Protein AF-A0A1Q3ATW7-F1 (afdb_monomer)

Nearest PDB structures (foldseek):
  4h6a-assembly2_E  TM=8.024E-01  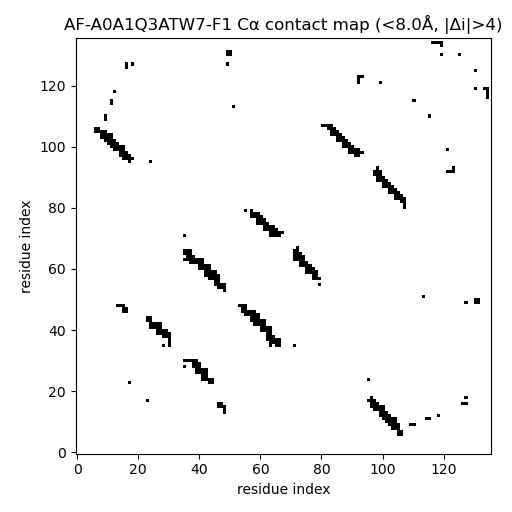e=2.392E-08  Physcomitrium patens
  4h69-assembly1_A  TM=7.854E-01  e=1.821E-08  Physcomitrium patens
  4h69-assembly2_F  TM=7.852E-01  e=3.905E-08  Physcomitrium patens
  4h69-assembly2_C  TM=7.611E-01  e=6.733E-08  Physcomitrium patens
  4h6a-assembly2_F  TM=7.619E-01  e=8.841E-08  Physcomitrium patens

Radius of gyration: 17.19 Å; Cα contacts (8 Å, |Δi|>4): 233; chains: 1; bounding box: 39×34×57 Å

InterPro domains:
  IPR009410 Allene oxide cyclase [PF06351] (6-83)
  IPR009410 Allene oxide cyclase [PTHR31843] (5-81)
  IPR034871 Allene oxide cyclase superfamily [SSF141493] (8-127)
  IPR044859 Allene oxide cyclase/Dirigent protein [G3DSA:2.40.480.10] (2-80)
  IPR044859 Allene oxide cyclase/Dirigent protein [G3DSA:2.40.480.10] (81-131)

Mean predicted aligned error: 8.63 Å

Sequence (136 aa):
CGAVKTAKVQELCVYELNERDRGSPEILKLSQKPQNSLEDVVPQQPLHRRPAKAVAHNAGLCVLIQHVPNGDRYEAIYSFFEGVYGQVKLQQIVFPFKLFYKFHLNGIKDLPAELLGKPVTPSLTVDVKNYFSIIH

Organism: Cephalotus follicularis (NCBI:txid3775)

Secondary structure (DSSP, 8-state):
----PPPPPEEEEEEEE--S-S--S--B-TT--SS--TT-EEEEPP----SSS------EEEEEEEEETTEEEEEEE---STT-EEEEEEEEEETTTEEEEEEEEESSPPPPGGG-SPPPPP-TT--TTTHHHHH-

Solvent-accessible surface area (backbone atoms only — not comparable to full-atom values): 8605 Å² total; per-residue (Å²): 135,82,81,78,74,79,74,67,73,43,77,41,71,46,58,40,71,61,86,65,85,77,73,55,86,40,76,46,68,69,58,75,53,96,58,77,40,53,67,20,34,32,64,38,72,54,46,61,52,80,71,76,89,55,78,50,78,27,60,28,44,32,38,34,63,39,62,50,95,95,48,73,44,66,49,74,50,74,63,91,64,82,72,54,45,78,54,70,48,78,44,78,74,39,87,96,40,30,38,39,38,43,34,43,38,26,73,58,78,85,74,61,71,76,65,64,61,81,75,81,78,91,55,87,84,67,44,88,83,53,48,64,70,72,75,105

Structure (mmCIF, N/CA/C/O backbone):
data_AF-A0A1Q3ATW7-F1
#
_entry.id   AF-A0A1Q3ATW7-F1
#
loop_
_atom_site.group_PDB
_atom_site.id
_atom_site.type_symbol
_atom_site.label_atom_id
_atom_site.label_alt_id
_atom_site.label_comp_id
_atom_site.label_asym_id
_atom_site.label_entity_id
_atom_site.label_seq_id
_atom_site.pdbx_PDB_ins_code
_atom_site.Cartn_x
_atom_site.Cartn_y
_atom_site.Cartn_z
_atom_site.occupancy
_atom_site.B_iso_or_equiv
_atom_site.auth_seq_id
_atom_site.auth_comp_id
_atom_site.auth_asym_id
_atom_site.auth_atom_id
_atom_site.pdbx_PDB_model_num
ATOM 1 N N . CYS A 1 1 ? -5.334 9.538 38.918 1.00 38.88 1 CYS A N 1
ATOM 2 C CA . CYS A 1 1 ? -4.566 9.013 37.771 1.00 38.88 1 CYS A CA 1
ATOM 3 C C . CYS A 1 1 ? -5.474 8.051 37.009 1.00 38.88 1 CYS A C 1
ATOM 5 O O . CYS A 1 1 ? -5.775 6.992 37.543 1.00 38.88 1 CYS A O 1
ATOM 7 N N . GLY A 1 2 ? -6.037 8.456 35.866 1.00 45.81 2 GLY A N 1
ATOM 8 C CA . GLY A 1 2 ? -6.924 7.591 35.079 1.00 45.81 2 GLY A CA 1
ATOM 9 C C . GLY A 1 2 ? -6.105 6.551 34.320 1.00 45.81 2 GLY A C 1
ATOM 10 O O . GLY A 1 2 ? -5.098 6.906 33.713 1.00 45.81 2 GLY A O 1
ATOM 11 N N . ALA A 1 3 ? -6.501 5.280 34.378 1.00 52.16 3 ALA A N 1
ATOM 12 C CA . ALA A 1 3 ? -5.852 4.222 33.614 1.00 52.16 3 ALA A CA 1
ATOM 13 C C . ALA A 1 3 ? -5.885 4.573 32.118 1.00 52.16 3 ALA A C 1
ATOM 15 O O . ALA A 1 3 ? -6.960 4.754 31.541 1.00 52.16 3 ALA A O 1
ATOM 16 N N . VAL A 1 4 ? -4.712 4.674 31.491 1.00 56.50 4 VAL A N 1
ATOM 17 C CA . VAL A 1 4 ? -4.603 4.763 30.034 1.00 56.50 4 VAL A CA 1
ATOM 18 C C . VAL A 1 4 ? -5.106 3.431 29.491 1.00 56.50 4 VAL A C 1
ATOM 20 O O . VAL A 1 4 ? -4.440 2.407 29.637 1.00 56.50 4 VAL A O 1
ATOM 23 N N . LYS A 1 5 ? -6.314 3.422 28.916 1.00 57.66 5 LYS A N 1
ATOM 24 C CA . LYS A 1 5 ? -6.803 2.272 28.151 1.00 57.66 5 LYS A CA 1
ATOM 25 C C . LYS A 1 5 ? -5.766 1.993 27.067 1.00 57.66 5 LYS A C 1
ATOM 27 O O . LYS A 1 5 ? -5.542 2.839 26.203 1.00 57.66 5 LYS A O 1
ATOM 32 N N . THR A 1 6 ? -5.131 0.828 27.120 1.00 58.69 6 THR A N 1
ATOM 33 C CA . THR A 1 6 ? -4.316 0.331 26.014 1.00 58.69 6 THR A CA 1
ATOM 34 C C . THR A 1 6 ? -5.192 0.314 24.766 1.00 58.69 6 THR A C 1
ATOM 36 O O . THR A 1 6 ? -6.263 -0.296 24.749 1.00 58.69 6 THR A O 1
ATOM 39 N N . ALA A 1 7 ? -4.787 1.074 23.748 1.00 69.31 7 ALA A N 1
ATOM 40 C CA . ALA A 1 7 ? -5.529 1.155 22.501 1.00 69.31 7 ALA A CA 1
ATOM 41 C C . ALA A 1 7 ? -5.587 -0.243 21.867 1.00 69.31 7 ALA A C 1
ATOM 43 O O . ALA A 1 7 ? -4.566 -0.917 21.729 1.00 69.31 7 ALA A O 1
ATOM 44 N N . LYS A 1 8 ? -6.795 -0.698 21.523 1.00 85.94 8 LYS A N 1
ATOM 45 C CA . LYS A 1 8 ? -7.009 -1.969 20.827 1.00 85.94 8 LYS A CA 1
ATOM 46 C C . LYS A 1 8 ? -6.416 -1.849 19.422 1.00 85.94 8 LYS A C 1
ATOM 48 O O . LYS A 1 8 ? -6.905 -1.053 18.623 1.00 85.94 8 LYS A O 1
ATOM 53 N N . VAL A 1 9 ? -5.394 -2.650 19.132 1.00 92.62 9 VAL A N 1
ATOM 54 C CA . VAL A 1 9 ? -4.852 -2.795 17.777 1.00 92.62 9 VAL A CA 1
ATOM 55 C C . VAL A 1 9 ? -5.785 -3.706 16.982 1.00 92.62 9 VAL A C 1
ATOM 57 O O . VAL A 1 9 ? -6.140 -4.789 17.447 1.00 92.62 9 VAL A O 1
ATOM 60 N N . GLN A 1 10 ? -6.177 -3.278 15.786 1.00 92.00 10 GLN A N 1
ATOM 61 C CA . GLN A 1 10 ? -6.990 -4.063 14.859 1.00 92.00 10 GLN A CA 1
ATOM 62 C C . GLN A 1 10 ? -6.198 -4.365 13.588 1.00 92.00 10 GLN A C 1
ATOM 64 O O . GLN A 1 10 ? -5.569 -3.471 13.022 1.00 92.00 10 GLN A O 1
ATOM 69 N N . GLU A 1 11 ? -6.228 -5.614 13.127 1.00 90.94 11 GLU A N 1
ATOM 70 C CA . GLU A 1 11 ? -5.540 -6.012 11.899 1.00 90.94 11 GLU A CA 1
ATOM 71 C C . GLU A 1 11 ? -6.463 -5.943 10.681 1.00 90.94 11 GLU A C 1
ATOM 73 O O . GLU A 1 11 ? -7.601 -6.408 10.714 1.00 90.94 11 GLU A O 1
ATOM 78 N N . LEU A 1 12 ? -5.941 -5.402 9.579 1.00 87.75 12 LEU A N 1
ATOM 79 C CA . LEU A 1 12 ? -6.627 -5.347 8.293 1.00 87.75 12 LEU A CA 1
ATOM 80 C C . LEU A 1 12 ? -5.695 -5.852 7.193 1.00 87.75 12 LEU A C 1
ATOM 82 O O . LEU A 1 12 ? -4.634 -5.273 6.967 1.00 87.75 12 LEU A O 1
ATOM 86 N N . CYS A 1 13 ? -6.095 -6.909 6.488 1.00 86.75 13 CYS A N 1
ATOM 87 C CA . CYS A 1 13 ? -5.341 -7.427 5.347 1.00 86.75 13 CYS A CA 1
ATOM 88 C C . CYS A 1 13 ? -5.999 -7.017 4.027 1.00 86.75 13 CYS A C 1
ATOM 90 O O . CYS A 1 13 ? -7.221 -7.136 3.868 1.00 86.75 13 CYS A O 1
ATOM 92 N N . VAL A 1 14 ? -5.194 -6.529 3.084 1.00 83.25 14 VAL A N 1
ATOM 93 C CA . VAL A 1 14 ? -5.665 -6.033 1.786 1.00 83.25 14 VAL A CA 1
ATOM 94 C C . VAL A 1 14 ? -4.719 -6.470 0.678 1.00 83.25 14 VAL A C 1
ATOM 96 O O . VAL A 1 14 ? -3.506 -6.333 0.809 1.00 83.25 14 VAL A O 1
ATOM 99 N N . TYR A 1 15 ? -5.280 -6.957 -0.425 1.00 81.75 15 TYR A N 1
ATOM 100 C CA . TYR A 1 15 ? -4.547 -7.128 -1.673 1.00 81.75 15 TYR A CA 1
ATOM 101 C C . TYR A 1 15 ? -4.766 -5.921 -2.575 1.00 81.75 15 TYR A C 1
ATOM 103 O O . TYR A 1 15 ? -5.898 -5.470 -2.751 1.00 81.75 15 TYR A O 1
ATOM 111 N N . GLU A 1 16 ? -3.683 -5.446 -3.173 1.00 79.81 16 GLU A N 1
ATOM 112 C CA . GLU A 1 16 ? -3.713 -4.562 -4.327 1.00 79.81 16 GLU A CA 1
ATOM 113 C C . GLU A 1 16 ? -3.361 -5.385 -5.555 1.00 79.81 16 GLU A C 1
ATOM 115 O O . GLU A 1 16 ? -2.250 -5.908 -5.677 1.00 79.81 16 GLU A O 1
ATOM 120 N N . LEU A 1 17 ? -4.344 -5.541 -6.434 1.00 79.31 17 LEU A N 1
ATOM 121 C CA . LEU A 1 17 ? -4.218 -6.300 -7.665 1.00 79.31 17 LEU A CA 1
ATOM 122 C C . LEU A 1 17 ? -4.489 -5.350 -8.824 1.00 79.31 17 LEU A C 1
ATOM 124 O O . LEU A 1 17 ? -5.606 -4.864 -8.993 1.00 79.31 17 LEU A O 1
ATOM 128 N N . ASN A 1 18 ? -3.452 -5.080 -9.604 1.00 76.94 18 ASN A N 1
ATOM 129 C CA . ASN A 1 18 ? -3.542 -4.253 -10.791 1.00 76.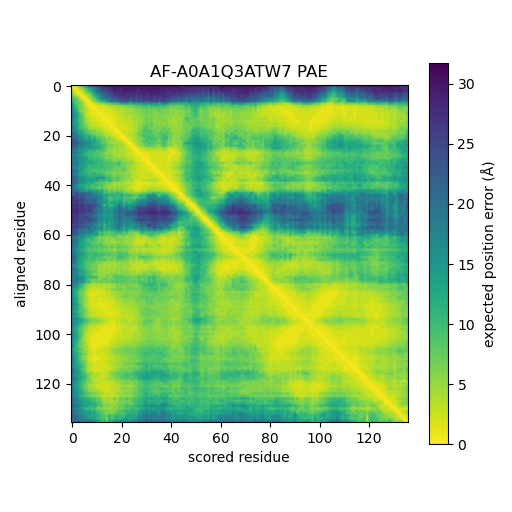94 18 ASN A CA 1
ATOM 130 C C . ASN A 1 18 ? -3.796 -5.141 -12.019 1.00 76.94 18 ASN A C 1
ATOM 132 O O . ASN A 1 18 ? -2.921 -5.898 -12.446 1.00 76.94 18 ASN A O 1
ATOM 136 N N . GLU A 1 19 ? -5.000 -5.033 -12.587 1.00 76.75 19 GLU A N 1
ATOM 137 C CA . GLU A 1 19 ? -5.451 -5.796 -13.762 1.00 76.75 19 GLU A CA 1
ATOM 138 C C . GLU A 1 19 ? -4.991 -5.188 -15.101 1.00 76.75 19 GLU A C 1
ATOM 140 O O . GLU A 1 19 ? -5.282 -5.745 -16.157 1.00 76.75 19 GLU A O 1
ATOM 145 N N . ARG A 1 20 ? -4.230 -4.083 -15.070 1.00 77.81 20 ARG A N 1
ATOM 146 C CA . ARG A 1 20 ? -3.725 -3.332 -16.239 1.00 77.81 20 ARG A CA 1
ATOM 147 C C . ARG A 1 20 ? -4.816 -2.769 -17.152 1.00 77.81 20 ARG A C 1
ATOM 149 O O . ARG A 1 20 ? -4.545 -2.388 -18.285 1.00 77.81 20 ARG A O 1
ATOM 156 N N . ASP A 1 21 ? -6.036 -2.674 -16.651 1.00 76.06 21 ASP A N 1
ATOM 157 C CA . ASP A 1 21 ? -7.221 -2.204 -17.368 1.00 76.06 21 ASP A CA 1
ATOM 158 C C . ASP A 1 21 ? -7.502 -0.704 -17.158 1.00 76.06 21 ASP A C 1
ATOM 160 O O . ASP A 1 21 ? -8.468 -0.169 -17.693 1.00 76.06 21 ASP A O 1
ATOM 164 N N . ARG A 1 22 ? -6.648 -0.015 -16.386 1.00 69.44 22 ARG A N 1
ATOM 165 C CA . ARG A 1 22 ? -6.858 1.372 -15.917 1.00 69.44 22 ARG A CA 1
ATOM 166 C C . ARG A 1 22 ? -5.717 2.338 -16.233 1.00 69.44 22 ARG A C 1
ATOM 168 O O . ARG A 1 22 ? -5.670 3.421 -15.664 1.00 69.44 22 ARG A O 1
ATOM 175 N N . GLY A 1 23 ? -4.759 1.935 -17.069 1.00 68.56 23 GLY A N 1
ATOM 176 C CA . GLY A 1 23 ? -3.606 2.781 -17.411 1.00 68.56 23 GLY A CA 1
ATOM 177 C C . GLY A 1 23 ? -2.635 3.043 -16.249 1.00 68.56 23 GLY A C 1
ATOM 178 O O . GLY A 1 23 ? -1.956 4.057 -16.245 1.00 68.56 23 GLY A O 1
ATOM 179 N N . SER A 1 24 ? -2.563 2.149 -15.255 1.00 69.94 24 SER A N 1
ATOM 180 C CA . SER A 1 24 ? -1.694 2.273 -14.074 1.00 69.94 24 SER A CA 1
ATOM 181 C C . SER A 1 24 ? -0.741 1.074 -13.946 1.00 69.94 24 SER A C 1
ATOM 183 O O . SER A 1 24 ? -1.115 -0.026 -14.367 1.00 69.94 24 SER A O 1
ATOM 185 N N . PRO A 1 25 ? 0.451 1.220 -13.331 1.00 71.62 25 PRO A N 1
ATOM 186 C CA . PRO A 1 25 ? 1.040 2.477 -12.864 1.00 71.62 25 PRO A CA 1
ATOM 187 C C . PRO A 1 25 ? 1.426 3.379 -14.036 1.00 71.62 25 PRO A C 1
ATOM 189 O O . PRO A 1 25 ? 1.972 2.911 -15.031 1.00 71.62 25 PRO A O 1
ATOM 192 N N . GLU A 1 26 ? 1.155 4.672 -13.895 1.00 77.19 26 GLU A N 1
ATOM 193 C CA . GLU A 1 26 ? 1.641 5.694 -14.816 1.00 77.19 26 GLU A CA 1
ATOM 194 C C . GLU A 1 26 ? 2.770 6.445 -14.114 1.00 77.19 26 GLU A C 1
ATOM 196 O O . GLU A 1 26 ? 2.570 6.998 -13.033 1.00 77.19 26 GLU A O 1
ATOM 201 N N . ILE A 1 27 ? 3.973 6.417 -14.687 1.00 81.75 27 ILE A N 1
ATOM 202 C CA . ILE A 1 27 ? 5.089 7.213 -14.177 1.00 81.75 27 ILE A CA 1
ATOM 203 C C . ILE A 1 27 ? 5.068 8.546 -14.913 1.00 81.75 27 ILE A C 1
ATOM 205 O O . ILE A 1 27 ? 5.389 8.618 -16.099 1.00 81.75 27 ILE A O 1
ATOM 209 N N . LEU A 1 28 ? 4.734 9.608 -14.191 1.00 84.88 28 LEU A N 1
ATOM 210 C CA . LEU A 1 28 ? 4.883 10.974 -14.663 1.00 84.88 28 LEU A CA 1
ATOM 211 C C . LEU A 1 28 ? 6.366 11.353 -14.554 1.00 84.88 28 LEU A C 1
ATOM 213 O O . LEU A 1 28 ? 6.884 11.595 -13.461 1.00 84.88 28 LEU A O 1
ATOM 217 N N . LYS A 1 29 ? 7.061 11.368 -15.698 1.00 89.88 29 LYS A N 1
ATOM 218 C CA . LYS A 1 29 ? 8.499 11.670 -15.818 1.00 89.88 29 LYS A CA 1
ATOM 219 C C . LYS A 1 29 ? 8.778 13.174 -15.734 1.00 89.88 29 LYS A C 1
ATOM 221 O O . LYS A 1 29 ? 9.220 13.789 -16.704 1.00 89.88 29 LYS A O 1
ATOM 226 N N . LEU A 1 30 ? 8.506 13.771 -14.576 1.00 89.25 30 LEU A N 1
ATOM 227 C CA . LEU A 1 30 ? 8.681 15.210 -14.359 1.00 89.25 30 LEU A CA 1
ATOM 228 C C . LEU A 1 30 ? 10.156 15.628 -14.367 1.00 89.25 30 LEU A C 1
ATOM 230 O O . LEU A 1 30 ? 10.466 16.731 -14.808 1.00 89.25 30 LEU A O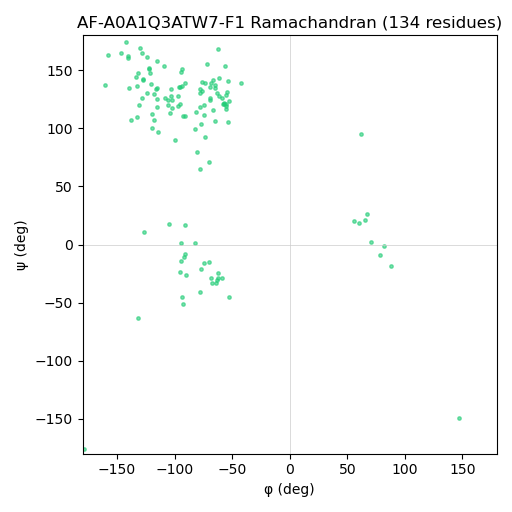 1
ATOM 234 N N . SER A 1 31 ? 11.067 14.729 -13.980 1.00 88.56 31 SER A N 1
ATOM 235 C CA . SER A 1 31 ? 12.509 15.002 -13.976 1.00 88.56 31 SER A CA 1
ATOM 236 C C . SER A 1 31 ? 13.128 15.123 -15.373 1.00 88.56 31 SER A C 1
ATOM 238 O O . SER A 1 31 ? 14.269 15.564 -15.503 1.00 88.56 31 SER A O 1
ATOM 240 N N . GLN A 1 32 ? 12.411 14.683 -16.419 1.00 87.81 32 GLN A N 1
ATOM 241 C CA . GLN A 1 32 ? 12.869 14.639 -17.817 1.00 87.81 32 GLN A CA 1
ATOM 242 C C . GLN A 1 32 ? 14.177 13.853 -18.031 1.00 87.81 32 GLN A C 1
ATOM 244 O O . GLN A 1 32 ? 14.858 14.013 -19.045 1.00 87.81 32 GLN A O 1
ATOM 249 N N . LYS A 1 33 ? 14.536 12.969 -17.091 1.00 88.62 33 LYS A N 1
ATOM 250 C CA . LYS A 1 33 ? 15.718 12.108 -17.193 1.00 88.62 33 LYS A CA 1
ATOM 251 C C . LYS A 1 33 ? 15.370 10.737 -17.777 1.00 88.62 33 LYS A C 1
ATOM 253 O O . LYS A 1 33 ? 14.283 10.213 -17.516 1.00 88.62 33 LYS A O 1
ATOM 258 N N . PRO A 1 34 ? 16.310 10.108 -18.512 1.00 86.25 34 PRO A N 1
ATOM 259 C CA . PRO A 1 34 ? 16.110 8.766 -19.059 1.00 86.25 34 PRO A CA 1
ATOM 260 C C . PRO A 1 34 ? 15.961 7.714 -17.953 1.00 86.25 34 PRO A C 1
ATOM 262 O O . PRO A 1 34 ? 15.194 6.767 -18.096 1.00 86.25 34 PRO A O 1
ATOM 265 N N . GLN A 1 35 ? 16.652 7.904 -16.828 1.00 86.44 35 GLN A N 1
ATOM 266 C CA . GLN A 1 35 ? 16.488 7.090 -15.630 1.00 86.44 35 GLN A CA 1
ATOM 267 C C . GLN A 1 35 ? 15.486 7.736 -14.673 1.00 86.44 35 GLN A C 1
ATOM 269 O O . GLN A 1 35 ? 15.320 8.955 -14.649 1.00 86.44 35 GLN A O 1
ATOM 274 N N . ASN A 1 36 ? 14.810 6.903 -13.890 1.00 86.69 36 ASN A N 1
ATOM 275 C CA . ASN A 1 36 ? 13.981 7.327 -12.770 1.00 86.69 36 ASN A CA 1
ATOM 276 C C . ASN A 1 36 ? 14.798 8.178 -11.793 1.00 86.69 36 ASN A C 1
ATOM 278 O O . ASN A 1 36 ? 15.908 7.807 -11.411 1.00 86.69 36 ASN A O 1
ATOM 282 N N . SER A 1 37 ? 14.282 9.353 -11.434 1.00 88.25 37 SER A N 1
ATOM 283 C CA . SER A 1 37 ? 14.961 10.235 -10.487 1.00 88.25 37 SER A CA 1
ATOM 284 C C . SER A 1 37 ? 13.990 11.032 -9.622 1.00 88.25 37 SER A C 1
ATOM 286 O O . SER A 1 37 ? 12.799 11.098 -9.922 1.00 88.25 37 SER A O 1
ATOM 288 N N . LEU A 1 38 ? 14.509 11.608 -8.532 1.00 87.56 38 LEU A N 1
ATOM 289 C CA . LEU A 1 38 ? 13.764 12.526 -7.668 1.00 87.56 38 LEU A CA 1
ATOM 290 C C . LEU A 1 38 ? 12.936 13.498 -8.523 1.00 87.56 38 LEU A C 1
ATOM 292 O O . LEU A 1 38 ? 13.444 13.974 -9.536 1.00 87.56 38 LEU A O 1
ATOM 296 N N . GLU A 1 39 ? 11.702 13.767 -8.089 1.00 82.38 39 GLU A N 1
ATOM 297 C CA . GLU A 1 39 ? 10.648 14.535 -8.786 1.00 82.38 39 GLU A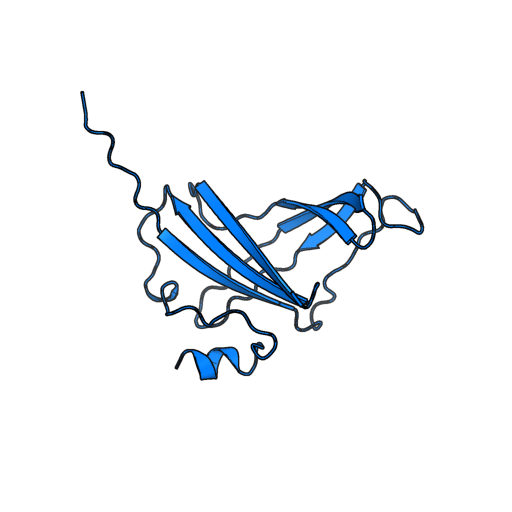 CA 1
ATOM 298 C C . GLU A 1 39 ? 9.743 13.719 -9.716 1.00 82.38 39 GLU A C 1
ATOM 300 O O . GLU A 1 39 ? 8.638 14.174 -9.994 1.00 82.38 39 GLU A O 1
ATOM 305 N N . ASP A 1 40 ? 10.124 12.516 -10.157 1.00 87.94 40 ASP A N 1
ATOM 306 C CA . ASP A 1 40 ? 9.171 11.650 -10.860 1.00 87.94 40 ASP A CA 1
ATOM 307 C C . ASP A 1 40 ? 8.055 11.195 -9.901 1.00 87.94 40 ASP A C 1
ATOM 309 O O . ASP A 1 40 ? 8.285 10.891 -8.724 1.00 87.94 40 ASP A O 1
ATOM 313 N N . VAL A 1 41 ? 6.826 11.131 -10.410 1.00 84.25 41 VAL A N 1
ATOM 314 C CA . VAL A 1 41 ? 5.632 10.867 -9.598 1.00 84.25 41 VAL A CA 1
ATOM 315 C C . VAL A 1 41 ? 4.839 9.712 -10.190 1.00 84.25 41 VAL A C 1
ATOM 317 O O . VAL A 1 41 ? 4.694 9.602 -11.403 1.00 84.25 41 VAL A O 1
ATOM 320 N N . VAL A 1 42 ? 4.291 8.859 -9.330 1.00 82.25 42 VAL A N 1
ATOM 321 C CA . VAL A 1 42 ? 3.388 7.772 -9.708 1.00 82.25 42 VAL A CA 1
ATOM 322 C C . VAL A 1 42 ? 2.045 7.998 -9.015 1.00 82.25 42 VAL A C 1
ATOM 324 O O . VAL A 1 42 ? 1.917 7.703 -7.820 1.00 82.25 42 VAL A O 1
ATOM 327 N N . PRO A 1 43 ? 1.035 8.532 -9.725 1.00 72.00 43 PRO A N 1
ATOM 328 C CA . PRO A 1 43 ? -0.332 8.565 -9.233 1.00 72.00 43 PRO A CA 1
ATOM 329 C C . PRO A 1 43 ? -0.818 7.141 -8.960 1.00 72.00 43 PRO A C 1
ATOM 331 O O . PRO A 1 43 ? -0.744 6.258 -9.821 1.00 72.00 43 PRO A O 1
ATOM 334 N N . GLN A 1 44 ? -1.305 6.908 -7.747 1.00 67.06 44 GLN A N 1
ATOM 335 C CA . GLN A 1 44 ? -1.813 5.605 -7.343 1.00 67.06 44 GLN A CA 1
ATOM 336 C C . GLN A 1 44 ? -3.326 5.582 -7.537 1.00 67.06 44 GLN A C 1
ATOM 338 O O . GLN A 1 44 ? -4.057 6.410 -6.988 1.00 67.06 44 GLN A O 1
ATOM 343 N N . GLN A 1 45 ? -3.784 4.641 -8.361 1.00 58.84 45 GLN A N 1
ATOM 344 C CA . GLN A 1 45 ? -5.202 4.433 -8.636 1.00 58.84 45 GLN A CA 1
ATOM 345 C C . GLN A 1 45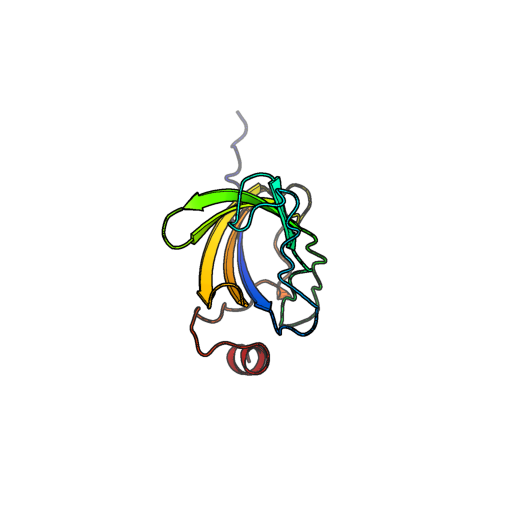 ? -5.903 3.803 -7.417 1.00 58.84 45 GLN A C 1
ATOM 347 O O . GLN A 1 45 ? -5.261 3.113 -6.625 1.00 58.84 45 GLN A O 1
ATOM 352 N N . PRO A 1 46 ? -7.228 3.988 -7.266 1.00 53.59 46 PRO A N 1
ATOM 353 C CA . PRO A 1 46 ? -7.975 3.479 -6.123 1.00 53.59 46 PRO A CA 1
ATOM 354 C C . PRO A 1 46 ? -7.854 1.963 -5.943 1.00 53.59 46 PRO A C 1
ATOM 356 O O . PRO A 1 46 ? -8.247 1.172 -6.807 1.00 53.59 46 PRO A O 1
ATOM 359 N N . LEU A 1 47 ? -7.369 1.577 -4.761 1.00 52.16 47 LEU A N 1
ATOM 360 C CA . LEU A 1 47 ? -7.233 0.203 -4.284 1.00 52.16 47 LEU A CA 1
ATOM 361 C C . LEU A 1 47 ? -8.567 -0.552 -4.384 1.00 52.16 47 LEU A C 1
ATOM 363 O O . LEU A 1 47 ? -9.481 -0.348 -3.584 1.00 52.16 47 LEU A O 1
ATOM 367 N N . HIS A 1 48 ? -8.693 -1.453 -5.358 1.00 50.28 48 HIS A N 1
ATOM 368 C CA . HIS A 1 48 ? -9.879 -2.299 -5.469 1.00 50.28 48 HIS A CA 1
ATOM 369 C C . HIS A 1 48 ? -9.766 -3.499 -4.539 1.00 50.28 48 HIS A C 1
ATOM 371 O O . HIS A 1 48 ? -9.141 -4.510 -4.847 1.00 50.28 48 HIS A O 1
ATOM 377 N N . ARG A 1 49 ? -10.431 -3.384 -3.390 1.00 49.19 49 ARG A N 1
ATOM 378 C CA . ARG A 1 49 ? -10.606 -4.480 -2.449 1.00 49.19 49 ARG A CA 1
ATOM 379 C C . ARG A 1 49 ? -11.758 -5.366 -2.912 1.00 49.19 49 ARG A C 1
ATOM 381 O O . ARG A 1 49 ? -12.917 -4.959 -2.920 1.00 49.19 49 ARG A O 1
ATOM 388 N N . ARG A 1 50 ? -11.443 -6.600 -3.285 1.00 44.69 50 ARG A N 1
ATOM 389 C CA . ARG A 1 50 ? -12.415 -7.692 -3.391 1.00 44.69 50 ARG A CA 1
ATOM 390 C C . ARG A 1 50 ? -12.115 -8.637 -2.213 1.00 44.69 50 ARG A C 1
ATOM 392 O O . ARG A 1 50 ? -10.939 -8.930 -2.016 1.00 44.69 50 ARG A O 1
ATOM 399 N N . PRO A 1 51 ? -13.090 -8.983 -1.345 1.00 46.16 51 PRO A N 1
ATOM 400 C CA . PRO A 1 51 ? -14.496 -9.250 -1.629 1.00 46.16 51 PRO A CA 1
ATOM 401 C C . PRO A 1 51 ? -15.483 -8.345 -0.854 1.00 46.16 51 PRO A C 1
ATOM 403 O O . PRO A 1 51 ? -15.224 -7.920 0.263 1.00 46.16 51 PRO A O 1
ATOM 406 N N . ALA A 1 52 ? -16.646 -8.099 -1.460 1.00 40.25 52 ALA A N 1
ATOM 407 C CA . ALA A 1 52 ? -17.842 -7.472 -0.882 1.00 40.25 52 ALA A CA 1
ATOM 408 C C . ALA A 1 52 ? -17.729 -6.010 -0.364 1.00 40.25 52 ALA A C 1
ATOM 410 O O . ALA A 1 52 ? -17.485 -5.724 0.801 1.00 40.25 52 ALA A O 1
ATOM 411 N N . LYS A 1 53 ? -18.110 -5.083 -1.254 1.00 43.47 53 LYS A N 1
ATOM 412 C CA . LYS A 1 53 ? -18.804 -3.803 -0.979 1.00 43.47 53 LYS A CA 1
ATOM 413 C C . LYS A 1 53 ? -18.035 -2.590 -0.441 1.00 43.47 53 LYS A C 1
ATOM 415 O O . LYS A 1 53 ? -18.604 -1.504 -0.494 1.00 43.47 53 LYS A O 1
ATOM 420 N N . ALA A 1 54 ? -16.775 -2.690 -0.034 1.00 47.50 54 ALA A N 1
ATOM 421 C CA . ALA A 1 54 ? -16.001 -1.495 0.322 1.00 47.50 54 ALA A CA 1
ATOM 422 C C . ALA A 1 54 ? -15.080 -1.058 -0.830 1.00 47.50 54 ALA A C 1
ATOM 424 O O . ALA A 1 54 ? -13.923 -1.472 -0.910 1.00 47.50 54 ALA A O 1
ATOM 425 N N . VAL A 1 55 ? -15.592 -0.200 -1.720 1.00 44.06 55 VAL A N 1
ATOM 426 C CA . VAL A 1 55 ? -14.747 0.618 -2.604 1.00 44.06 55 VAL A CA 1
ATOM 427 C C . VAL A 1 55 ? -14.130 1.707 -1.733 1.00 44.06 55 VAL A C 1
ATOM 429 O O . VAL A 1 55 ? -14.734 2.754 -1.507 1.00 44.06 55 VAL A O 1
ATOM 432 N N . ALA A 1 56 ? -12.941 1.452 -1.195 1.00 50.47 56 ALA A N 1
ATOM 433 C CA . ALA A 1 56 ? -12.135 2.540 -0.671 1.00 50.47 56 ALA A CA 1
ATOM 434 C C . ALA A 1 56 ? -11.564 3.283 -1.886 1.00 50.47 56 ALA A C 1
ATOM 436 O O . ALA A 1 56 ? -10.762 2.730 -2.640 1.00 50.47 56 ALA A O 1
ATOM 437 N N . HIS A 1 57 ? -12.023 4.515 -2.122 1.00 47.84 57 HIS A N 1
ATOM 438 C CA . HIS A 1 57 ? -11.413 5.417 -3.098 1.00 47.84 57 HIS A CA 1
ATOM 439 C C . HIS A 1 57 ? -10.053 5.867 -2.550 1.00 47.84 57 HIS A C 1
ATOM 441 O O . HIS A 1 57 ? -9.889 6.996 -2.103 1.00 47.84 57 HIS A O 1
ATOM 447 N N . ASN A 1 58 ? -9.079 4.961 -2.522 1.00 55.28 58 ASN A N 1
ATOM 448 C CA . ASN A 1 58 ? -7.733 5.272 -2.068 1.00 55.28 58 ASN A CA 1
ATOM 449 C C . ASN A 1 58 ? -6.984 5.949 -3.214 1.00 55.28 58 ASN A C 1
ATOM 451 O O . ASN A 1 58 ? -6.237 5.297 -3.934 1.00 55.28 58 ASN A O 1
ATOM 455 N N . ALA A 1 59 ? -7.218 7.242 -3.418 1.00 59.75 59 ALA A N 1
ATOM 456 C CA . ALA A 1 59 ? -6.319 8.048 -4.227 1.00 59.75 59 ALA A CA 1
ATOM 457 C C . ALA A 1 59 ? -5.058 8.302 -3.396 1.00 59.75 59 ALA A C 1
ATOM 459 O O . ALA A 1 59 ? -5.133 8.842 -2.290 1.00 59.75 59 ALA A O 1
ATOM 460 N N . GLY A 1 60 ? -3.917 7.854 -3.903 1.00 68.19 60 GLY A N 1
ATOM 461 C CA . GLY A 1 60 ? -2.629 8.078 -3.266 1.00 68.19 60 GLY A CA 1
ATOM 462 C C . GLY A 1 60 ? -1.610 8.633 -4.239 1.00 68.19 60 GLY A C 1
ATOM 463 O O . GLY A 1 60 ? -1.817 8.648 -5.454 1.00 68.19 60 GLY A O 1
ATOM 464 N N . LEU A 1 61 ? -0.489 9.077 -3.695 1.00 73.69 61 LEU A N 1
ATOM 465 C CA . LEU A 1 61 ? 0.633 9.572 -4.473 1.00 73.69 61 LEU A CA 1
ATOM 466 C C . LEU A 1 61 ? 1.899 8.860 -4.030 1.00 73.69 61 LEU A C 1
ATOM 468 O O . LEU A 1 61 ? 2.226 8.887 -2.847 1.00 73.69 61 LEU A O 1
ATOM 472 N N . CYS A 1 62 ? 2.621 8.267 -4.974 1.00 82.00 62 CYS A N 1
ATOM 473 C CA . CYS A 1 62 ? 3.987 7.816 -4.750 1.00 82.00 62 CYS A CA 1
ATOM 474 C C . CYS A 1 62 ? 4.943 8.818 -5.393 1.00 82.00 62 CYS A C 1
ATOM 476 O O . CYS A 1 62 ? 4.930 8.999 -6.608 1.00 82.00 62 CYS A O 1
ATOM 478 N N . VAL A 1 63 ? 5.785 9.454 -4.589 1.00 81.56 63 VAL A N 1
ATOM 479 C CA . VAL A 1 63 ? 6.870 10.318 -5.058 1.00 81.56 63 VAL A CA 1
ATOM 480 C C . VAL A 1 63 ? 8.148 9.497 -5.082 1.00 81.56 63 VAL A C 1
ATOM 482 O O . VAL A 1 63 ? 8.495 8.850 -4.092 1.00 81.56 63 VAL A O 1
ATOM 485 N N . LEU A 1 64 ? 8.851 9.485 -6.213 1.00 85.38 64 LEU A N 1
ATOM 486 C CA . LEU A 1 64 ? 10.155 8.843 -6.289 1.00 85.38 64 LEU A CA 1
ATOM 487 C C . LEU A 1 64 ? 11.164 9.654 -5.474 1.00 85.38 64 LEU A C 1
ATOM 489 O O . LEU A 1 64 ? 11.358 10.838 -5.728 1.00 85.38 64 LEU A O 1
ATOM 493 N N . ILE A 1 65 ? 11.826 9.010 -4.515 1.00 88.94 65 ILE A N 1
ATOM 494 C CA . ILE A 1 65 ? 12.868 9.636 -3.696 1.00 88.94 65 ILE A CA 1
ATOM 495 C C . ILE A 1 65 ? 14.242 9.390 -4.301 1.00 88.94 65 ILE A C 1
ATOM 497 O O . ILE A 1 65 ? 15.074 10.291 -4.373 1.00 88.94 65 ILE A O 1
ATOM 501 N N . GLN A 1 66 ? 14.508 8.151 -4.710 1.00 89.44 66 GLN A N 1
ATOM 502 C CA . GLN A 1 66 ? 15.827 7.772 -5.189 1.00 89.44 66 GLN A CA 1
ATOM 503 C C . GLN A 1 66 ? 15.764 6.494 -6.016 1.00 89.44 66 GLN A C 1
ATOM 505 O O . GLN A 1 66 ? 15.148 5.514 -5.602 1.00 89.44 66 GLN A O 1
ATOM 510 N N . HIS A 1 67 ? 16.493 6.479 -7.127 1.00 87.94 67 HIS A N 1
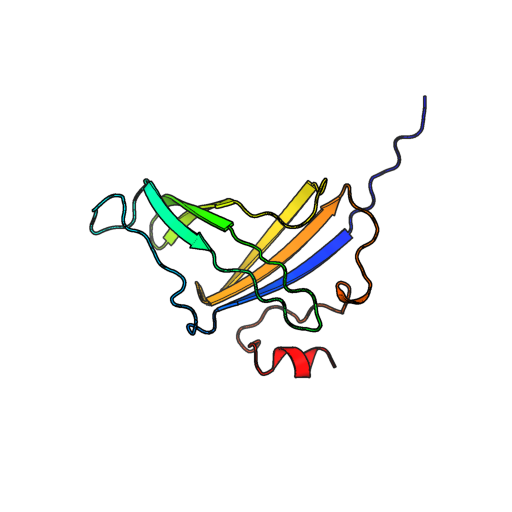ATOM 511 C CA . HIS A 1 67 ? 16.843 5.242 -7.808 1.00 87.94 67 HIS A CA 1
ATOM 512 C C . HIS A 1 67 ? 17.996 4.532 -7.086 1.00 87.94 67 HIS A C 1
ATOM 514 O O . HIS A 1 67 ? 19.005 5.155 -6.742 1.00 87.94 67 HIS A O 1
ATOM 520 N N . VAL A 1 68 ? 17.861 3.227 -6.875 1.00 89.31 68 VAL A N 1
ATOM 521 C CA . VAL A 1 68 ? 18.880 2.356 -6.272 1.00 89.31 68 VAL A CA 1
ATOM 522 C C . VAL A 1 68 ? 19.188 1.192 -7.220 1.00 89.31 68 VAL A C 1
ATOM 524 O O . VAL A 1 68 ? 18.387 0.893 -8.103 1.00 89.31 68 VAL A O 1
ATOM 527 N N . PRO A 1 69 ? 20.326 0.489 -7.082 1.00 92.44 69 PRO A N 1
ATOM 528 C CA . PRO A 1 69 ? 20.585 -0.681 -7.916 1.00 92.44 69 PRO A CA 1
ATOM 529 C C . PRO A 1 69 ? 19.418 -1.681 -7.854 1.00 92.44 69 PRO A C 1
ATOM 531 O O . PRO A 1 69 ? 19.055 -2.148 -6.776 1.00 92.44 69 PRO A O 1
ATOM 534 N N . ASN A 1 70 ? 18.846 -2.009 -9.017 1.00 86.88 70 ASN A N 1
ATOM 535 C CA . ASN A 1 70 ? 17.709 -2.924 -9.191 1.00 86.88 70 ASN A CA 1
ATOM 536 C C . ASN A 1 70 ? 16.374 -2.465 -8.583 1.00 86.88 70 ASN A C 1
ATOM 538 O O . ASN A 1 70 ? 15.492 -3.296 -8.357 1.00 86.88 70 ASN A O 1
ATOM 542 N N . GLY A 1 71 ? 16.188 -1.169 -8.329 1.00 87.44 71 GLY A N 1
ATOM 543 C CA . GLY A 1 71 ? 14.901 -0.695 -7.846 1.00 87.44 71 GLY A CA 1
ATOM 544 C C . GLY A 1 71 ? 14.811 0.803 -7.634 1.00 87.44 71 GLY A C 1
ATOM 545 O O . GLY A 1 71 ? 15.728 1.570 -7.894 1.00 87.44 71 GLY A O 1
ATOM 546 N N . ASP A 1 72 ? 13.668 1.208 -7.116 1.00 89.00 72 ASP A N 1
ATOM 547 C CA . ASP A 1 72 ? 13.339 2.597 -6.859 1.00 89.00 72 ASP A CA 1
ATOM 548 C C . ASP A 1 72 ? 12.768 2.699 -5.442 1.00 89.00 72 ASP A C 1
ATOM 550 O O . ASP A 1 72 ? 11.962 1.869 -5.010 1.00 89.00 72 ASP A O 1
ATOM 554 N N . ARG A 1 73 ? 13.205 3.711 -4.694 1.00 88.12 73 ARG A N 1
ATOM 555 C CA . ARG A 1 73 ? 12.665 4.046 -3.378 1.00 88.12 73 ARG A CA 1
ATOM 556 C C . ARG A 1 73 ? 11.639 5.155 -3.541 1.00 88.12 73 ARG A C 1
ATOM 558 O O . ARG A 1 73 ? 11.994 6.265 -3.929 1.00 88.12 73 ARG A O 1
ATOM 565 N N . TYR A 1 74 ? 10.401 4.867 -3.161 1.00 85.88 74 TYR A N 1
ATOM 566 C CA . TYR A 1 74 ? 9.297 5.821 -3.178 1.00 85.88 74 TYR A CA 1
ATOM 567 C C . TYR A 1 74 ? 8.887 6.228 -1.763 1.00 85.88 74 TYR A C 1
ATOM 569 O O . TYR A 1 74 ? 9.040 5.459 -0.813 1.00 85.88 74 TYR A O 1
ATOM 577 N N . GLU A 1 75 ? 8.322 7.421 -1.647 1.00 85.12 75 GLU A N 1
ATOM 578 C CA . GLU A 1 75 ? 7.512 7.847 -0.515 1.00 85.12 75 GLU A CA 1
ATOM 579 C C . GLU A 1 75 ? 6.055 7.865 -0.959 1.00 85.12 75 GLU A C 1
ATOM 581 O O . GLU A 1 75 ? 5.720 8.477 -1.972 1.00 85.12 75 GLU A O 1
ATOM 586 N N . ALA A 1 76 ? 5.204 7.141 -0.240 1.00 82.56 76 ALA A N 1
ATOM 587 C CA . ALA A 1 76 ? 3.827 6.917 -0.641 1.00 82.56 76 ALA A CA 1
ATOM 588 C C . ALA A 1 76 ? 2.860 7.511 0.384 1.00 82.56 76 ALA A C 1
ATOM 590 O O . ALA A 1 76 ? 2.969 7.236 1.580 1.00 82.56 76 ALA A O 1
ATOM 591 N N . ILE A 1 77 ? 1.901 8.300 -0.092 1.00 78.69 77 ILE A N 1
ATOM 592 C CA . ILE A 1 77 ? 0.880 8.959 0.720 1.00 78.69 77 ILE A CA 1
ATOM 593 C C . ILE A 1 77 ? -0.483 8.391 0.330 1.00 78.69 77 ILE A C 1
ATOM 595 O O . ILE A 1 77 ? -0.866 8.445 -0.837 1.00 78.69 77 ILE A O 1
ATOM 599 N N . TYR A 1 78 ? -1.224 7.881 1.315 1.00 75.25 78 TYR A N 1
ATOM 600 C CA . TYR A 1 78 ? -2.582 7.352 1.153 1.00 75.25 78 TYR A CA 1
ATOM 601 C C . TYR A 1 78 ? -3.460 7.735 2.344 1.00 75.25 78 TYR A C 1
ATOM 603 O O . TYR A 1 78 ? -2.961 8.022 3.431 1.00 75.25 78 TYR A O 1
ATOM 611 N N . SER A 1 79 ? -4.777 7.683 2.156 1.00 72.06 79 SER A N 1
ATOM 612 C CA . SER A 1 79 ? -5.776 7.883 3.212 1.00 72.06 79 SER A CA 1
ATOM 613 C C . SER A 1 79 ? -6.764 6.716 3.245 1.00 72.06 79 SER A C 1
ATOM 615 O O . SER A 1 79 ? -7.117 6.197 2.192 1.00 72.06 79 SER A O 1
ATOM 617 N N . PHE A 1 80 ? -7.197 6.305 4.446 1.00 71.75 80 PHE A N 1
ATOM 618 C CA . PHE A 1 80 ? -8.117 5.170 4.648 1.00 71.75 80 PHE A CA 1
ATOM 619 C C . PHE A 1 80 ? -9.282 5.505 5.592 1.00 71.75 80 PHE A C 1
ATOM 621 O O . PHE A 1 80 ? -10.436 5.465 5.179 1.00 71.75 80 PHE A O 1
ATOM 628 N N . PHE A 1 81 ? -8.990 5.823 6.858 1.00 80.81 81 PHE A N 1
ATOM 629 C CA . PHE A 1 81 ? -9.992 6.105 7.892 1.00 80.81 81 PHE A CA 1
ATOM 630 C C . PHE A 1 81 ? -9.615 7.362 8.676 1.00 80.81 81 PHE A C 1
ATOM 632 O O . PHE A 1 81 ? -8.439 7.606 8.938 1.00 80.81 81 PHE A O 1
ATOM 639 N N . GLU A 1 82 ? -10.608 8.148 9.080 1.00 83.00 82 GLU A N 1
ATOM 640 C CA . GLU A 1 82 ? -10.395 9.315 9.935 1.00 83.00 82 GLU A CA 1
ATOM 641 C C . GLU A 1 82 ? -9.867 8.902 11.320 1.00 83.00 82 GLU A C 1
ATOM 643 O O . GLU A 1 82 ? -10.337 7.928 11.910 1.00 83.00 82 GLU A O 1
ATOM 648 N N . GLY A 1 83 ? -8.877 9.639 11.835 1.00 86.56 83 GLY A N 1
ATOM 649 C CA . GLY A 1 83 ? -8.322 9.439 13.181 1.00 86.56 83 GLY A CA 1
ATOM 650 C C . GLY A 1 83 ? -7.487 8.166 13.365 1.00 86.56 83 GLY A C 1
ATOM 651 O O . GLY A 1 83 ? -7.007 7.905 14.470 1.00 86.56 83 GLY A O 1
ATOM 652 N N . VAL A 1 84 ? -7.293 7.374 12.306 1.00 89.31 84 VAL A N 1
ATOM 653 C CA . VAL A 1 84 ? -6.510 6.140 12.374 1.00 89.31 84 VAL A CA 1
ATOM 654 C C . VAL A 1 84 ? -5.016 6.429 12.417 1.00 89.31 84 VAL A C 1
ATOM 656 O O . VAL A 1 84 ? -4.505 7.279 11.692 1.00 89.31 84 VAL A O 1
ATOM 659 N N . TYR A 1 85 ? -4.295 5.672 13.236 1.00 89.06 85 TYR A N 1
ATOM 660 C CA . TYR A 1 85 ? -2.835 5.682 13.270 1.00 89.06 85 TYR A CA 1
ATOM 661 C C . TYR A 1 85 ? -2.296 4.264 13.452 1.00 89.06 85 TYR A C 1
ATOM 663 O O . TYR A 1 85 ? -3.016 3.354 13.865 1.00 89.06 85 TYR A O 1
ATOM 671 N N . GLY A 1 86 ? -1.019 4.049 13.144 1.00 90.81 86 GLY A N 1
ATOM 672 C CA . GLY A 1 86 ? -0.385 2.746 13.312 1.00 90.81 86 GLY A CA 1
ATOM 673 C C . GLY A 1 86 ? 0.685 2.473 12.269 1.00 90.81 86 GLY A C 1
ATOM 674 O O . GLY A 1 86 ? 1.362 3.387 11.806 1.00 90.81 86 GLY A O 1
ATOM 675 N N . GLN A 1 87 ? 0.850 1.198 11.928 1.00 91.56 87 GLN A N 1
ATOM 676 C CA . GLN A 1 87 ? 1.879 0.737 10.999 1.00 91.56 87 GLN A CA 1
ATOM 677 C C . GLN A 1 87 ? 1.284 -0.200 9.956 1.00 91.56 87 GLN A C 1
ATOM 679 O O . GLN A 1 87 ? 0.383 -0.990 10.245 1.00 91.56 87 GLN A O 1
ATOM 684 N N . VAL A 1 88 ? 1.848 -0.170 8.753 1.00 90.44 88 VAL A N 1
ATOM 685 C CA . VAL A 1 88 ? 1.516 -1.097 7.673 1.00 90.44 88 VAL A CA 1
ATOM 686 C C . VAL A 1 88 ? 2.760 -1.868 7.255 1.00 90.44 88 VAL A C 1
ATOM 688 O O . VAL A 1 88 ? 3.850 -1.309 7.158 1.00 90.44 88 VAL A O 1
ATOM 691 N N . LYS A 1 89 ? 2.598 -3.168 7.014 1.00 91.12 89 LYS A N 1
ATOM 692 C CA . LYS A 1 89 ? 3.594 -3.994 6.333 1.00 91.12 89 LYS A CA 1
ATOM 693 C C . LYS A 1 89 ? 3.143 -4.204 4.895 1.00 91.12 89 LYS A C 1
ATOM 695 O O . LYS A 1 89 ? 2.039 -4.699 4.682 1.00 91.12 89 LYS A O 1
ATOM 700 N N . LEU A 1 90 ? 3.996 -3.839 3.943 1.00 89.69 90 LEU A N 1
ATOM 701 C CA . LEU A 1 90 ? 3.805 -4.068 2.512 1.00 89.69 90 LEU A CA 1
ATOM 702 C C . LEU A 1 90 ? 4.683 -5.246 2.084 1.00 89.69 90 LEU A C 1
ATOM 704 O O . LEU A 1 90 ? 5.887 -5.253 2.332 1.00 89.69 90 LEU A O 1
ATOM 708 N N . GLN A 1 91 ? 4.079 -6.229 1.425 1.00 89.94 91 GLN A N 1
ATOM 709 C CA . GLN A 1 91 ? 4.763 -7.334 0.769 1.00 89.94 91 GLN A CA 1
ATOM 710 C C . GLN A 1 91 ? 4.524 -7.252 -0.739 1.00 89.94 91 GLN A C 1
ATOM 712 O O . GLN A 1 91 ? 3.389 -7.345 -1.208 1.00 89.94 91 GLN A O 1
ATOM 717 N N . GLN A 1 92 ? 5.604 -7.100 -1.504 1.00 89.88 92 GLN A N 1
ATOM 718 C CA . GLN A 1 92 ? 5.550 -7.192 -2.960 1.00 89.88 92 GLN A CA 1
ATOM 719 C C . GLN A 1 92 ? 5.496 -8.672 -3.349 1.00 89.88 92 GLN A C 1
ATOM 721 O O . GLN A 1 92 ? 6.409 -9.427 -3.024 1.00 89.88 92 GLN A O 1
ATOM 726 N N . ILE A 1 93 ? 4.417 -9.097 -4.007 1.00 88.69 93 ILE A N 1
ATOM 727 C CA . ILE A 1 93 ? 4.273 -10.471 -4.509 1.00 88.69 93 ILE A CA 1
ATOM 728 C C . ILE A 1 93 ? 4.772 -10.527 -5.954 1.00 88.69 93 ILE A C 1
ATOM 730 O O . ILE A 1 93 ? 5.610 -11.352 -6.298 1.00 88.69 93 ILE A O 1
ATOM 734 N N . VAL A 1 94 ? 4.264 -9.622 -6.795 1.00 88.06 94 VAL A N 1
ATOM 735 C CA . VAL A 1 94 ? 4.704 -9.432 -8.181 1.00 88.06 94 VAL A CA 1
ATOM 736 C C . VAL A 1 94 ? 4.773 -7.935 -8.425 1.00 88.06 94 VAL A C 1
ATOM 738 O O . VAL A 1 94 ? 3.737 -7.287 -8.519 1.00 88.06 94 VAL A O 1
ATOM 741 N N . PHE A 1 95 ? 5.967 -7.362 -8.519 1.00 83.31 95 PHE A N 1
ATOM 742 C CA . PHE A 1 95 ? 6.107 -5.931 -8.782 1.00 83.31 95 PHE A CA 1
ATOM 743 C C . PHE A 1 95 ? 5.762 -5.586 -10.248 1.00 83.31 95 PHE A C 1
ATOM 745 O O . PHE A 1 95 ? 6.169 -6.330 -11.144 1.00 83.31 95 PHE A O 1
ATOM 752 N N . PRO A 1 96 ? 5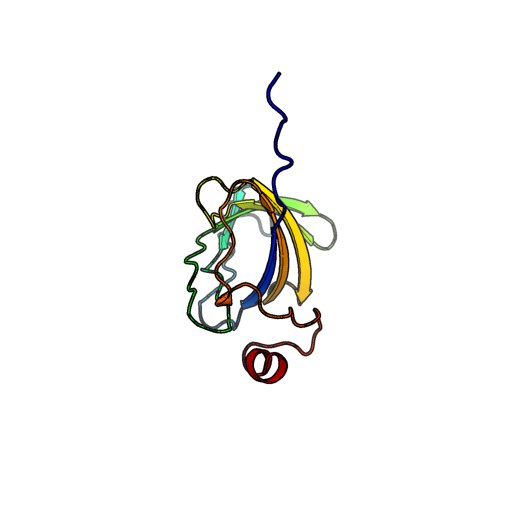.051 -4.474 -10.532 1.00 79.19 96 PRO A N 1
ATOM 753 C CA . PRO A 1 96 ? 4.274 -3.607 -9.628 1.00 79.19 96 PRO A CA 1
ATOM 754 C C . PRO A 1 96 ? 2.788 -4.021 -9.491 1.00 79.19 96 PRO A C 1
ATOM 756 O O . PRO A 1 96 ? 1.958 -3.216 -9.087 1.00 79.19 96 PRO A O 1
ATOM 759 N N . PHE A 1 97 ? 2.414 -5.245 -9.881 1.00 81.62 97 PHE A N 1
ATOM 760 C CA . PHE A 1 97 ? 1.015 -5.628 -10.123 1.00 81.62 97 PHE A CA 1
ATOM 761 C C . PHE A 1 97 ? 0.286 -6.309 -8.960 1.00 81.62 97 PHE A C 1
ATOM 763 O O . PHE A 1 97 ? -0.943 -6.309 -8.939 1.00 81.62 97 PHE A O 1
ATOM 770 N N . LYS A 1 98 ? 1.008 -6.945 -8.034 1.00 83.94 98 LYS A N 1
ATOM 771 C CA . LYS A 1 98 ? 0.432 -7.658 -6.889 1.00 83.94 98 LYS A CA 1
ATOM 772 C C . LYS A 1 98 ? 1.166 -7.272 -5.617 1.00 83.94 98 LYS A C 1
ATOM 774 O O . LYS A 1 98 ? 2.315 -7.680 -5.412 1.00 83.94 98 LYS A O 1
ATOM 779 N N . LEU A 1 99 ? 0.481 -6.531 -4.756 1.00 85.94 99 LEU A N 1
ATOM 780 C CA . LEU A 1 99 ? 0.965 -6.127 -3.442 1.00 85.94 99 LEU A CA 1
ATOM 781 C C . LEU A 1 99 ? 0.007 -6.648 -2.372 1.00 85.94 99 LEU A C 1
ATOM 783 O O . LEU A 1 99 ? -1.201 -6.755 -2.585 1.00 85.94 99 LEU A O 1
ATOM 787 N N . PHE A 1 100 ?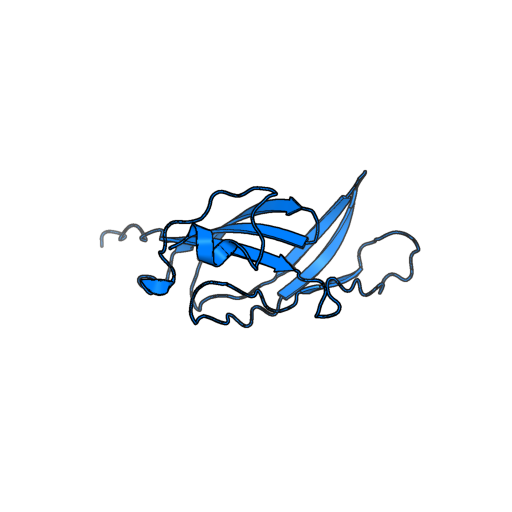 0.553 -6.971 -1.209 1.00 86.56 100 PHE A N 1
ATOM 788 C CA . PHE A 1 100 ? -0.220 -7.358 -0.041 1.00 86.56 100 PHE A CA 1
ATOM 789 C C . PHE A 1 100 ? 0.128 -6.459 1.133 1.00 86.56 100 PHE A C 1
ATOM 791 O O . PHE A 1 100 ? 1.298 -6.281 1.469 1.00 86.56 100 PHE A O 1
ATOM 798 N N . TYR A 1 101 ? -0.899 -5.923 1.775 1.00 87.31 101 TYR A N 1
ATOM 799 C CA . TYR A 1 101 ? -0.778 -5.032 2.912 1.00 87.31 101 TYR A CA 1
ATOM 800 C C . TYR A 1 101 ? -1.368 -5.684 4.152 1.00 87.31 101 TYR A C 1
ATOM 802 O O . TYR A 1 101 ? -2.488 -6.199 4.127 1.00 87.31 101 TYR A O 1
ATOM 810 N N . LYS A 1 102 ? -0.636 -5.586 5.260 1.00 90.50 102 LYS A N 1
ATOM 811 C CA . LYS A 1 102 ? -1.139 -5.865 6.604 1.00 90.50 102 LYS A CA 1
ATOM 812 C C . LYS A 1 102 ? -1.046 -4.599 7.441 1.00 90.50 102 LYS A C 1
ATOM 814 O O . LYS A 1 102 ? 0.049 -4.190 7.833 1.00 90.50 102 LYS A O 1
ATOM 819 N N . PHE A 1 103 ? -2.192 -3.989 7.705 1.00 90.00 103 PHE A N 1
ATOM 820 C CA . PHE A 1 103 ? -2.299 -2.814 8.556 1.00 90.00 103 PHE A CA 1
ATOM 821 C C . PHE A 1 103 ? -2.539 -3.227 10.006 1.00 90.00 103 PHE A C 1
ATOM 823 O O . PHE A 1 103 ? -3.347 -4.114 10.269 1.00 90.00 103 PHE A O 1
ATOM 830 N N . HIS A 1 104 ? -1.880 -2.535 10.928 1.00 92.56 104 HIS A N 1
ATOM 831 C CA . HIS A 1 104 ? -2.104 -2.619 12.367 1.00 92.56 104 HIS A CA 1
ATOM 832 C C . HIS A 1 104 ? -2.646 -1.258 12.807 1.00 92.56 104 HIS A C 1
ATOM 834 O O . HIS A 1 104 ? -1.891 -0.295 12.963 1.00 92.56 104 HIS A O 1
ATOM 840 N N . LEU A 1 105 ? -3.970 -1.168 12.905 1.00 91.06 105 LEU A N 1
ATOM 841 C CA . LEU A 1 105 ? -4.724 0.071 13.052 1.00 91.06 105 LEU A CA 1
ATOM 842 C C . LEU A 1 105 ? -5.049 0.341 14.522 1.00 91.06 105 LEU A C 1
ATOM 844 O O . LEU A 1 105 ? -5.495 -0.548 15.244 1.00 91.06 105 LEU A O 1
ATOM 848 N N . ASN A 1 106 ? -4.869 1.587 14.941 1.00 92.25 106 ASN A N 1
ATOM 849 C CA . ASN A 1 106 ? -5.232 2.117 16.249 1.00 92.25 106 ASN A CA 1
ATOM 850 C C . ASN A 1 106 ? -6.073 3.387 16.078 1.00 92.25 106 ASN A C 1
ATOM 852 O O . ASN A 1 106 ? -6.094 3.989 15.006 1.00 92.25 106 ASN A O 1
ATOM 856 N N . GLY A 1 107 ? -6.744 3.811 17.149 1.00 90.50 107 GLY A N 1
ATOM 857 C CA . GLY A 1 107 ? -7.473 5.086 17.181 1.00 90.50 107 GLY A CA 1
ATOM 858 C C . GLY A 1 107 ? -8.867 5.061 16.555 1.00 90.50 107 GLY A C 1
ATOM 859 O O . GLY A 1 107 ? -9.569 6.064 16.612 1.00 90.50 107 GLY A O 1
ATOM 860 N N . ILE A 1 108 ? -9.302 3.918 16.019 1.00 88.94 108 ILE A N 1
ATOM 861 C CA . ILE A 1 108 ? -10.618 3.756 15.389 1.00 88.94 108 ILE A CA 1
ATOM 862 C C . ILE A 1 108 ? -11.507 2.772 16.148 1.00 88.94 108 ILE A C 1
ATOM 864 O O . ILE A 1 108 ? -11.030 1.912 16.892 1.00 88.94 108 ILE A O 1
ATOM 868 N N . LYS A 1 109 ? -12.821 2.905 15.931 1.00 90.44 109 LYS A N 1
ATOM 869 C CA . LYS A 1 109 ? -13.828 1.929 16.371 1.00 90.44 109 LYS A CA 1
ATOM 870 C C . LYS A 1 109 ? -13.599 0.576 15.699 1.00 90.44 109 LYS A C 1
ATOM 872 O O . LYS A 1 109 ? -12.825 0.467 14.748 1.00 90.44 109 LYS A O 1
ATOM 877 N N . ASP A 1 110 ? -14.286 -0.442 16.203 1.00 90.62 110 ASP A N 1
ATOM 878 C CA . ASP A 1 110 ? -14.215 -1.784 15.639 1.00 90.62 110 ASP A CA 1
ATOM 879 C C . ASP A 1 110 ? -14.539 -1.777 14.141 1.00 90.62 110 ASP A C 1
ATOM 881 O O . ASP A 1 110 ? -15.509 -1.154 13.699 1.00 90.62 110 ASP A O 1
ATOM 885 N N . LEU A 1 111 ? -13.681 -2.439 13.366 1.00 86.31 111 LEU A N 1
ATOM 886 C CA . LEU A 1 111 ? -13.856 -2.587 11.931 1.00 86.31 111 LEU A CA 1
ATOM 887 C C . LEU A 1 111 ? -15.157 -3.356 11.641 1.00 86.31 111 LEU A C 1
ATOM 889 O O . LEU A 1 111 ? -15.474 -4.309 12.359 1.00 86.31 111 LEU A O 1
ATOM 893 N N . PRO A 1 112 ? -15.886 -2.995 10.569 1.00 86.00 112 PRO A N 1
ATOM 894 C CA . PRO A 1 112 ? -17.030 -3.770 10.103 1.00 86.00 112 PRO A CA 1
ATOM 895 C C . PRO A 1 112 ? -16.655 -5.240 9.875 1.00 86.00 112 PRO A C 1
ATOM 897 O O . PRO A 1 112 ? -15.567 -5.536 9.369 1.00 86.00 112 PRO A O 1
ATOM 900 N N . ALA A 1 113 ? -17.553 -6.162 10.230 1.00 83.94 113 ALA A N 1
ATOM 901 C CA . ALA A 1 113 ? -17.299 -7.602 10.163 1.00 83.94 113 ALA A CA 1
ATOM 902 C C . ALA A 1 113 ? -16.956 -8.074 8.738 1.00 83.94 113 ALA A C 1
ATOM 904 O O . ALA A 1 113 ? -16.172 -9.003 8.558 1.00 83.94 113 ALA A O 1
ATOM 905 N N . GLU A 1 114 ? -17.473 -7.383 7.723 1.00 80.69 114 GLU A N 1
ATOM 906 C CA . GLU A 1 114 ? -17.198 -7.630 6.308 1.00 80.69 114 GLU A CA 1
ATOM 907 C C . GLU A 1 114 ? -15.714 -7.433 5.953 1.00 80.69 114 GLU A C 1
ATOM 909 O O . GLU A 1 114 ? -15.219 -8.025 4.995 1.00 80.69 114 GLU A O 1
ATOM 914 N N . LEU A 1 115 ? -14.981 -6.627 6.730 1.00 77.88 115 LEU A N 1
ATOM 915 C CA . LEU A 1 115 ? -13.555 -6.360 6.524 1.00 77.88 115 LEU A CA 1
ATOM 916 C C . LEU A 1 115 ? -12.631 -7.326 7.278 1.00 77.88 115 LEU A C 1
ATOM 918 O O . LEU A 1 115 ? -11.416 -7.280 7.069 1.00 77.88 115 LEU A O 1
ATOM 922 N N . LEU A 1 116 ? -13.193 -8.172 8.146 1.00 81.88 116 LEU A N 1
ATOM 923 C CA . LEU A 1 116 ? -12.475 -9.052 9.075 1.00 81.88 116 LEU A CA 1
ATOM 924 C C . LEU A 1 116 ? -12.475 -10.527 8.637 1.00 81.88 116 LEU A C 1
ATOM 926 O O . LEU A 1 116 ? -12.198 -11.419 9.440 1.00 81.88 116 LEU A O 1
ATOM 930 N N . GLY A 1 117 ? -12.779 -10.800 7.364 1.00 78.56 117 GLY A N 1
ATOM 931 C CA . GLY A 1 117 ? -12.665 -12.142 6.793 1.00 78.56 117 GLY A CA 1
ATOM 932 C C . GLY A 1 117 ? -11.249 -12.719 6.936 1.00 78.56 117 GLY A C 1
ATOM 933 O O . GLY A 1 117 ? -10.264 -11.977 6.995 1.00 78.56 117 GLY A O 1
ATOM 934 N N . LYS A 1 118 ? -11.136 -14.055 6.977 1.00 82.25 118 LYS A N 1
ATOM 935 C CA . LYS A 1 118 ? -9.834 -14.736 7.043 1.00 82.25 118 LYS A CA 1
ATOM 936 C C . LYS A 1 118 ? -8.974 -14.325 5.837 1.00 82.25 118 LYS A C 1
ATOM 938 O O . LYS A 1 118 ? -9.398 -14.549 4.703 1.00 82.25 118 LYS A O 1
ATOM 943 N N . PRO A 1 119 ? -7.782 -13.738 6.046 1.00 79.25 119 PRO A N 1
ATOM 944 C CA . PRO A 1 119 ? -6.924 -13.339 4.939 1.00 79.25 119 PRO A CA 1
ATOM 945 C C . PRO A 1 119 ? -6.430 -14.555 4.152 1.00 79.25 119 PRO A C 1
ATOM 947 O O . PRO A 1 119 ? -5.944 -15.520 4.741 1.00 79.25 119 PRO A O 1
ATOM 950 N N . VAL A 1 120 ? -6.486 -14.479 2.822 1.00 84.44 120 VAL A N 1
ATOM 951 C CA . VAL A 1 120 ? -5.804 -15.443 1.949 1.00 84.44 120 VAL A CA 1
ATOM 952 C C . VAL A 1 120 ? -4.296 -15.233 2.057 1.00 84.44 120 VAL A C 1
ATOM 954 O O . VAL A 1 120 ? -3.827 -14.093 2.016 1.00 84.44 120 VAL A O 1
ATOM 957 N N . THR A 1 121 ? -3.524 -16.314 2.170 1.00 87.81 121 THR A N 1
ATOM 958 C CA . THR A 1 121 ? -2.059 -16.251 2.245 1.00 87.81 121 THR A CA 1
ATOM 959 C C . THR A 1 121 ? -1.446 -15.668 0.960 1.00 87.81 121 THR A C 1
ATOM 961 O O . THR A 1 121 ? -1.763 -16.155 -0.130 1.00 87.81 121 THR A O 1
ATOM 964 N N . PRO A 1 122 ? -0.537 -14.675 1.065 1.00 88.06 122 PRO A N 1
ATOM 965 C CA . PRO A 1 122 ? 0.164 -14.090 -0.081 1.00 88.06 122 PRO A CA 1
ATOM 966 C C . PRO A 1 122 ? 0.894 -15.137 -0.915 1.00 88.06 122 PRO A C 1
ATOM 968 O O . PRO A 1 122 ? 1.769 -15.838 -0.410 1.00 88.06 122 PRO A O 1
ATOM 971 N N . SER A 1 123 ? 0.551 -15.237 -2.199 1.00 89.56 123 SER A N 1
ATOM 972 C CA . SER A 1 123 ? 1.206 -16.152 -3.136 1.00 89.56 123 SER A CA 1
ATOM 973 C C . SER A 1 123 ? 1.032 -15.705 -4.589 1.00 89.56 123 SER A C 1
ATOM 975 O O . SER A 1 123 ? 0.168 -14.887 -4.910 1.00 89.56 123 SER A O 1
ATOM 977 N N . LEU A 1 124 ? 1.863 -16.253 -5.484 1.00 89.00 124 LEU A N 1
ATOM 978 C CA . LEU A 1 124 ? 1.843 -15.935 -6.919 1.00 89.00 124 LEU A CA 1
ATOM 979 C C . LEU A 1 124 ? 0.522 -16.322 -7.597 1.00 89.00 124 LEU A C 1
ATOM 981 O O . LEU A 1 124 ? 0.125 -15.679 -8.573 1.00 89.00 124 LEU A O 1
ATOM 985 N N . THR A 1 125 ? -0.145 -17.355 -7.077 1.00 86.75 125 THR A N 1
ATOM 986 C CA . THR A 1 125 ? -1.367 -17.927 -7.645 1.00 86.75 125 THR A CA 1
ATOM 987 C C . THR A 1 125 ? -2.602 -17.083 -7.365 1.00 86.75 125 THR A C 1
ATOM 989 O O . THR A 1 125 ? -3.560 -17.196 -8.115 1.00 86.75 125 THR A O 1
ATOM 992 N N . VAL A 1 126 ? -2.593 -16.211 -6.353 1.00 83.31 126 VAL A N 1
ATOM 993 C CA . VAL A 1 126 ? -3.734 -15.336 -6.045 1.00 83.31 126 VAL A CA 1
ATOM 994 C C . VAL A 1 126 ? -3.909 -14.284 -7.143 1.00 83.31 126 VAL A C 1
ATOM 996 O O . VAL A 1 126 ? -2.974 -13.551 -7.475 1.00 83.31 126 VAL A O 1
ATOM 999 N N . ASP A 1 127 ? -5.108 -14.189 -7.705 1.00 78.50 127 ASP A N 1
ATOM 1000 C CA . ASP A 1 127 ? -5.522 -13.184 -8.680 1.00 78.50 127 ASP A CA 1
ATOM 1001 C C . ASP A 1 127 ? -6.978 -12.747 -8.447 1.00 78.50 127 ASP A C 1
ATOM 1003 O O . ASP A 1 127 ? -7.680 -13.289 -7.598 1.00 78.50 127 ASP A O 1
ATOM 1007 N N . VAL A 1 128 ? -7.449 -11.744 -9.192 1.00 71.50 128 VAL A N 1
ATOM 1008 C CA . VAL A 1 128 ? -8.798 -11.182 -9.000 1.00 71.50 128 VAL A CA 1
ATOM 1009 C C . VAL A 1 128 ? -9.906 -12.207 -9.269 1.00 71.50 128 VAL A C 1
ATOM 1011 O O . VAL A 1 128 ? -10.972 -12.134 -8.652 1.00 71.50 128 VAL A O 1
ATOM 1014 N N . LYS A 1 129 ? -9.670 -13.168 -10.168 1.00 71.00 129 LYS A N 1
ATOM 1015 C CA . LYS A 1 129 ? -10.660 -14.164 -10.592 1.00 71.00 129 LYS A CA 1
ATOM 1016 C C . LYS A 1 129 ? -10.815 -15.263 -9.549 1.00 71.00 129 LYS A C 1
ATOM 1018 O O . LYS A 1 129 ? -11.938 -15.677 -9.277 1.00 71.00 129 LYS A O 1
ATOM 1023 N N . ASN A 1 130 ? -9.714 -15.711 -8.951 1.00 70.50 130 ASN A N 1
ATOM 1024 C CA . ASN A 1 130 ? -9.728 -16.795 -7.974 1.00 70.50 130 ASN A CA 1
ATOM 1025 C C . ASN A 1 130 ? -9.804 -16.317 -6.519 1.00 70.50 130 ASN A C 1
ATOM 1027 O O . ASN A 1 130 ? -10.175 -17.112 -5.658 1.00 70.50 130 ASN A O 1
ATOM 1031 N N . TYR A 1 131 ? -9.558 -15.033 -6.232 1.00 69.69 131 TYR A N 1
ATOM 1032 C CA . TYR A 1 131 ? -9.602 -14.509 -4.865 1.00 69.69 131 TYR A CA 1
ATOM 1033 C C . TYR A 1 131 ? -10.917 -14.849 -4.153 1.00 69.69 131 TYR A C 1
ATOM 1035 O O . TYR A 1 131 ? -10.903 -15.325 -3.022 1.00 69.69 131 TYR A O 1
ATOM 1043 N N . PHE A 1 132 ? -12.055 -14.677 -4.838 1.00 64.38 132 PHE A N 1
ATOM 1044 C CA . PHE A 1 132 ? -13.373 -14.996 -4.280 1.00 64.38 132 PHE A CA 1
ATOM 1045 C C . PHE A 1 132 ? -13.615 -16.481 -4.052 1.00 64.38 132 PHE A C 1
ATOM 1047 O O . PHE A 1 132 ? -14.325 -16.835 -3.120 1.00 64.38 132 PHE A O 1
ATOM 1054 N N . SER A 1 133 ? -13.042 -17.336 -4.896 1.00 60.38 133 SER A N 1
ATOM 1055 C CA . SER A 1 133 ? -13.162 -18.786 -4.732 1.00 60.38 133 SER A CA 1
ATOM 1056 C C . SER A 1 133 ? -12.305 -19.332 -3.590 1.00 60.38 133 SER A C 1
ATOM 1058 O O . SER A 1 133 ? -12.504 -20.465 -3.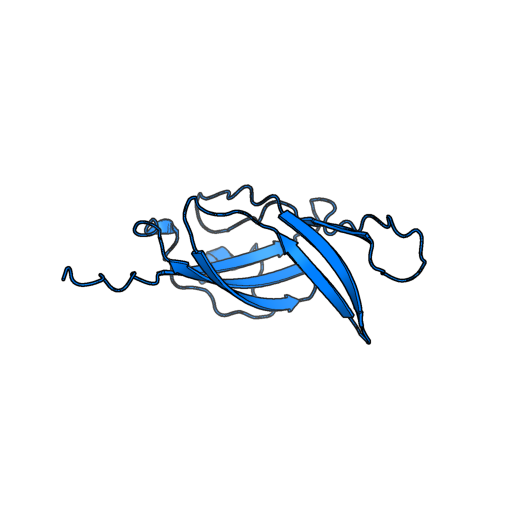186 1.00 60.38 133 SER A O 1
ATOM 1060 N N . ILE A 1 134 ? -11.334 -18.558 -3.089 1.00 60.50 134 ILE A N 1
ATOM 1061 C CA . ILE A 1 134 ? -10.440 -18.994 -2.003 1.00 60.50 134 ILE A CA 1
ATOM 1062 C C . ILE A 1 134 ? -11.009 -18.626 -0.621 1.00 60.50 134 ILE A C 1
ATOM 1064 O O . ILE A 1 134 ? -10.689 -19.257 0.382 1.00 60.50 134 ILE A O 1
ATOM 1068 N N . ILE A 1 135 ? -11.831 -17.581 -0.553 1.00 60.12 135 ILE A N 1
ATOM 1069 C CA . ILE A 1 135 ? -12.398 -17.037 0.694 1.00 60.12 135 ILE A CA 1
ATOM 1070 C C . ILE A 1 135 ? -13.769 -17.630 1.072 1.00 60.12 135 ILE A C 1
ATOM 1072 O O . ILE A 1 135 ? -14.247 -17.357 2.175 1.00 60.12 135 ILE A O 1
ATOM 1076 N N . HIS A 1 136 ? -14.403 -18.373 0.162 1.00 56.16 136 HIS A N 1
ATOM 1077 C CA . HIS A 1 136 ? -15.702 -19.035 0.314 1.00 56.16 136 HIS A CA 1
ATOM 1078 C C . HIS A 1 136 ? -15.536 -20.531 0.077 1.00 56.16 136 HIS A C 1
ATOM 1080 O O . HIS A 1 136 ? -16.206 -21.298 0.801 1.00 56.16 136 HIS A O 1
#

pLDDT: mean 77.67, std 14.14, range [38.88, 92.62]

Foldseek 3Di:
DDDDPDWDWDKFKFKAAAPCPPVPQDWQPPVPDPDDAFPIKTFDAFRDGDDDDDRPRWGKIWTFHGDDVPDTDTDIDTDDDPQKDFDKDWDCADPPGIIMIMTTITRDDDDDPVRVQDDDDRHPPDHPVCVVVVRD